Protein AF-A0A1E5L183-F1 (afdb_monomer)

pLDDT: mean 73.95, std 12.61, range [35.94, 89.25]

Mean predicted aligned error: 11.85 Å

InterPro domains:
  IPR021477 Type VII secretion effector, SACOL2603 family [TIGR04197] (4-89)

Radius of gyration: 24.93 Å; Cα contacts (8 Å, |Δi|>4): 59; chains: 1; bounding box: 56×15×76 Å

Sequence (99 aa):
MAKISSNLSIAGSVSSSLSQAASGLSGVQNPSTFAERTNVSGNSSARKSGTDLVNALHKISDSIAKDGNNIHSVAQEFAAIDQKIKNQLDSLSLGGRLR

Structure (mmCIF, N/CA/C/O backbone):
data_AF-A0A1E5L183-F1
#
_entry.id   AF-A0A1E5L183-F1
#
loop_
_atom_site.group_PDB
_atom_site.id
_atom_site.type_symbol
_atom_site.label_atom_id
_atom_site.label_alt_id
_atom_site.label_comp_id
_atom_site.label_asym_id
_atom_site.label_entity_id
_atom_site.label_seq_id
_atom_site.pdbx_PDB_ins_code
_atom_site.Cartn_x
_atom_site.Cartn_y
_atom_site.Cartn_z
_atom_site.occupancy
_atom_site.B_iso_or_equiv
_atom_site.auth_seq_id
_atom_site.auth_comp_id
_atom_site.auth_asym_id
_atom_site.auth_atom_id
_atom_site.pdbx_PDB_model_num
ATOM 1 N N . MET A 1 1 ? 29.057 3.562 -20.081 1.00 35.94 1 MET A N 1
ATOM 2 C CA . MET A 1 1 ? 27.630 3.887 -20.302 1.00 35.94 1 MET A CA 1
ATOM 3 C C . MET A 1 1 ? 26.837 3.355 -19.120 1.00 35.94 1 MET A C 1
ATOM 5 O O . MET A 1 1 ? 27.019 2.194 -18.772 1.00 35.94 1 MET A O 1
ATOM 9 N N . ALA A 1 2 ? 26.051 4.203 -18.452 1.00 41.16 2 ALA A N 1
ATOM 10 C CA . ALA A 1 2 ? 25.257 3.806 -17.293 1.00 41.16 2 ALA A CA 1
ATOM 11 C C . ALA A 1 2 ? 24.118 2.885 -17.752 1.00 41.16 2 ALA A C 1
ATOM 13 O O . ALA A 1 2 ? 23.243 3.300 -18.507 1.00 41.16 2 ALA A O 1
ATOM 14 N N . LYS A 1 3 ? 24.163 1.617 -17.339 1.00 48.12 3 LYS A N 1
ATOM 15 C CA . LYS A 1 3 ? 23.087 0.655 -17.573 1.00 48.12 3 LYS A CA 1
ATOM 16 C C . LYS A 1 3 ? 21.893 1.101 -16.733 1.00 48.12 3 LYS A C 1
ATOM 18 O O . LYS A 1 3 ? 21.963 1.037 -15.507 1.00 48.12 3 LYS A O 1
ATOM 23 N N . ILE A 1 4 ? 20.821 1.563 -17.373 1.00 53.44 4 ILE A N 1
ATOM 24 C CA . ILE A 1 4 ? 19.533 1.771 -16.706 1.00 53.44 4 ILE A CA 1
ATOM 25 C C . ILE A 1 4 ? 19.017 0.376 -16.335 1.00 53.44 4 ILE A C 1
ATOM 27 O O . ILE A 1 4 ? 18.376 -0.311 -17.119 1.00 53.44 4 ILE A O 1
ATOM 31 N N . SER A 1 5 ? 19.392 -0.108 -15.153 1.00 55.50 5 SER A N 1
ATOM 32 C CA . SER A 1 5 ? 19.009 -1.435 -14.678 1.00 55.50 5 SER A CA 1
ATOM 33 C C . SER A 1 5 ? 17.657 -1.351 -13.978 1.00 55.50 5 SER A C 1
ATOM 35 O O . SER A 1 5 ? 17.585 -1.448 -12.754 1.00 55.50 5 SER A O 1
ATOM 37 N N . SER A 1 6 ? 16.581 -1.169 -14.744 1.00 55.09 6 SER A N 1
ATOM 38 C CA . SER A 1 6 ? 15.234 -1.368 -14.207 1.00 55.09 6 SER A CA 1
ATOM 39 C C . SER A 1 6 ? 15.024 -2.858 -13.982 1.00 55.09 6 SER A C 1
ATOM 41 O O . SER A 1 6 ? 14.804 -3.619 -14.925 1.00 55.09 6 SER A O 1
ATOM 43 N N . ASN A 1 7 ? 15.161 -3.315 -12.739 1.00 69.62 7 ASN A N 1
ATOM 44 C CA . ASN A 1 7 ? 14.848 -4.696 -12.406 1.00 69.62 7 ASN A CA 1
ATOM 45 C C . ASN A 1 7 ? 13.335 -4.803 -12.190 1.00 69.62 7 ASN A C 1
ATOM 47 O O . ASN A 1 7 ? 12.852 -4.793 -11.059 1.00 69.62 7 ASN A O 1
ATOM 51 N N . LEU A 1 8 ? 12.600 -4.870 -13.305 1.00 69.19 8 LEU A N 1
ATOM 52 C CA . LEU A 1 8 ? 11.141 -5.016 -13.350 1.00 69.19 8 LEU A CA 1
ATOM 53 C C . LEU A 1 8 ? 10.655 -6.149 -12.430 1.00 69.19 8 LEU A C 1
ATOM 55 O O . LEU A 1 8 ? 9.606 -6.035 -11.805 1.00 69.19 8 LEU A O 1
ATOM 59 N N . SER A 1 9 ? 11.455 -7.210 -12.298 1.00 70.19 9 SER A N 1
ATOM 60 C CA . SER A 1 9 ? 11.171 -8.349 -11.425 1.00 70.19 9 SER A CA 1
ATOM 61 C C . SER A 1 9 ? 11.223 -7.976 -9.936 1.00 70.19 9 SER A C 1
ATOM 63 O O . SER A 1 9 ? 10.329 -8.342 -9.174 1.00 70.19 9 SER A O 1
ATOM 65 N N . ILE A 1 10 ? 12.221 -7.186 -9.515 1.00 77.94 10 ILE A N 1
ATOM 66 C CA . ILE A 1 10 ? 12.304 -6.664 -8.139 1.00 77.94 10 ILE A CA 1
ATOM 67 C C . ILE A 1 10 ? 11.159 -5.683 -7.875 1.00 77.94 10 ILE A C 1
ATOM 69 O O . ILE A 1 10 ? 10.476 -5.813 -6.865 1.00 77.94 10 ILE A O 1
ATOM 73 N N . ALA A 1 11 ? 10.906 -4.741 -8.786 1.00 77.06 11 ALA A N 1
ATOM 74 C CA . ALA A 1 11 ? 9.826 -3.768 -8.623 1.00 77.06 11 ALA A CA 1
ATOM 75 C C . ALA A 1 11 ? 8.438 -4.430 -8.584 1.00 77.06 11 ALA A C 1
ATOM 77 O O . ALA A 1 11 ? 7.611 -4.057 -7.758 1.00 77.06 11 ALA A O 1
ATOM 78 N N . GLY A 1 12 ? 8.206 -5.450 -9.417 1.00 77.50 12 GLY A N 1
ATOM 79 C CA . GLY A 1 12 ? 6.993 -6.267 -9.387 1.00 77.50 12 GLY A CA 1
ATOM 80 C C . GLY A 1 12 ? 6.857 -7.090 -8.104 1.00 77.50 12 GLY A C 1
ATOM 81 O O . GLY A 1 12 ? 5.763 -7.207 -7.558 1.00 77.50 12 GLY A O 1
ATOM 82 N N . SER A 1 13 ? 7.966 -7.613 -7.574 1.00 79.25 13 SER A N 1
ATOM 83 C CA . SER A 1 13 ? 7.963 -8.319 -6.286 1.00 79.25 13 SER A CA 1
ATOM 84 C C . SER A 1 13 ? 7.606 -7.370 -5.137 1.00 79.25 13 SER A C 1
ATOM 86 O O . SER A 1 13 ? 6.743 -7.689 -4.324 1.00 79.25 13 SER A O 1
ATOM 88 N N . VAL A 1 14 ? 8.203 -6.173 -5.109 1.00 81.19 14 VAL A N 1
ATOM 89 C CA . VAL A 1 14 ? 7.915 -5.136 -4.106 1.00 81.19 14 VAL A CA 1
ATOM 90 C C . VAL A 1 14 ? 6.464 -4.662 -4.205 1.00 81.19 14 VAL A C 1
ATOM 92 O O . VAL A 1 14 ? 5.770 -4.635 -3.191 1.00 81.19 14 VAL A O 1
ATOM 95 N N . SER A 1 15 ? 5.964 -4.352 -5.407 1.00 76.75 15 SER A N 1
ATOM 96 C CA . SER A 1 15 ? 4.571 -3.926 -5.591 1.00 76.75 15 SER A CA 1
ATOM 97 C C . SER A 1 15 ? 3.573 -5.013 -5.185 1.00 76.75 15 SER A C 1
ATOM 99 O O . SER A 1 15 ? 2.543 -4.709 -4.580 1.00 76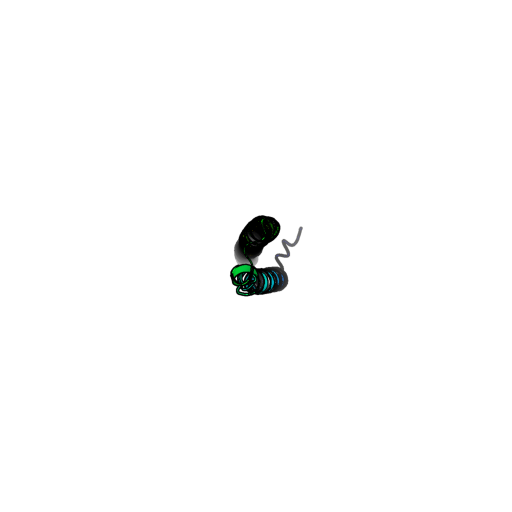.75 15 SER A O 1
ATOM 101 N N . SER A 1 16 ? 3.890 -6.285 -5.450 1.00 79.81 16 SER A N 1
ATOM 102 C CA . SER A 1 16 ? 3.086 -7.428 -5.012 1.00 79.81 16 SER A CA 1
ATOM 103 C C . SER A 1 16 ? 3.066 -7.557 -3.487 1.00 79.81 16 SER A C 1
ATOM 105 O O . SER A 1 16 ? 1.994 -7.719 -2.907 1.00 79.81 16 SER A O 1
ATOM 107 N N . SER A 1 17 ? 4.216 -7.450 -2.814 1.00 84.56 17 SER A N 1
ATOM 108 C CA . SER A 1 17 ? 4.282 -7.482 -1.346 1.00 84.56 17 SER A CA 1
ATOM 109 C C . SER A 1 17 ? 3.510 -6.325 -0.708 1.00 84.56 17 SER A C 1
ATOM 111 O O . SER A 1 17 ? 2.777 -6.536 0.258 1.00 84.56 17 SER A O 1
ATOM 113 N N . LEU A 1 18 ? 3.607 -5.118 -1.275 1.00 84.12 18 LEU A N 1
ATOM 114 C CA . LEU A 1 18 ? 2.831 -3.958 -0.827 1.00 84.12 18 LEU A CA 1
ATOM 115 C C . LEU A 1 18 ? 1.326 -4.179 -1.036 1.00 84.12 18 LEU A C 1
ATOM 117 O O . LEU A 1 18 ? 0.538 -3.927 -0.130 1.00 84.12 18 LEU A O 1
ATOM 121 N N . SER A 1 19 ? 0.921 -4.739 -2.176 1.00 82.44 19 SER A N 1
ATOM 122 C CA . SER A 1 19 ? -0.488 -5.057 -2.455 1.00 82.44 19 SER A CA 1
ATOM 123 C C . SER A 1 19 ? -1.056 -6.105 -1.490 1.00 82.44 19 SER A C 1
ATOM 125 O O . SER A 1 19 ? -2.196 -5.983 -1.038 1.00 82.44 19 SER A O 1
ATOM 127 N N . GLN A 1 20 ? -0.261 -7.117 -1.128 1.00 86.75 20 GLN A N 1
ATOM 128 C CA . GLN A 1 20 ? -0.637 -8.116 -0.122 1.00 86.75 20 GLN A CA 1
ATOM 129 C C . GLN A 1 20 ? -0.791 -7.485 1.268 1.00 86.75 20 GLN A C 1
ATOM 131 O O . GLN A 1 20 ? -1.776 -7.755 1.957 1.00 86.75 20 GLN A O 1
ATOM 136 N N . ALA A 1 21 ? 0.136 -6.606 1.661 1.00 82.69 21 ALA A N 1
ATOM 137 C CA . ALA A 1 21 ? 0.066 -5.884 2.930 1.00 82.69 21 ALA A CA 1
ATOM 138 C C . ALA A 1 21 ? -1.158 -4.954 2.998 1.00 82.69 21 ALA A C 1
ATOM 140 O O . ALA A 1 21 ? -1.881 -4.969 3.994 1.00 82.69 21 ALA A O 1
ATOM 141 N N . ALA A 1 22 ? -1.435 -4.204 1.927 1.00 82.00 22 ALA A N 1
ATOM 142 C CA . ALA A 1 22 ? -2.637 -3.381 1.805 1.00 82.00 22 ALA A CA 1
ATOM 143 C C . ALA A 1 22 ? -3.909 -4.235 1.929 1.00 82.00 22 ALA A C 1
ATOM 145 O O . ALA A 1 22 ? -4.779 -3.945 2.744 1.00 82.00 22 ALA A O 1
ATOM 146 N N . SER A 1 23 ? -3.977 -5.362 1.216 1.00 81.44 23 SER A N 1
ATOM 147 C CA . SER A 1 23 ? -5.122 -6.281 1.288 1.00 81.44 23 SER A CA 1
ATOM 148 C C . SER A 1 23 ? -5.368 -6.782 2.717 1.00 81.44 23 SER A C 1
ATOM 150 O O . SER A 1 23 ? -6.498 -6.725 3.201 1.00 81.44 23 SER A O 1
ATOM 152 N N . GLY A 1 24 ? -4.313 -7.186 3.433 1.00 82.56 24 GLY A N 1
ATOM 153 C CA . GLY A 1 24 ? -4.417 -7.608 4.834 1.00 82.56 24 GLY A CA 1
ATOM 154 C C . GLY A 1 24 ? -4.914 -6.497 5.765 1.00 82.56 24 GLY A C 1
ATOM 155 O O . GLY A 1 24 ? -5.721 -6.750 6.656 1.00 82.56 24 GLY A O 1
ATOM 156 N N . LEU A 1 25 ? -4.480 -5.259 5.527 1.00 80.25 25 LEU A N 1
ATOM 157 C CA . LEU A 1 25 ? -4.851 -4.103 6.339 1.00 80.25 25 LEU A CA 1
ATOM 158 C C . LEU A 1 25 ? -6.279 -3.609 6.047 1.00 80.25 25 LEU A C 1
ATOM 160 O O . LEU A 1 25 ? -7.006 -3.240 6.967 1.00 80.25 25 LEU A O 1
ATOM 164 N N . SER A 1 26 ? -6.710 -3.666 4.784 1.00 76.50 26 SER A N 1
ATOM 165 C CA . SER A 1 26 ? -8.085 -3.358 4.363 1.00 76.50 26 SER A CA 1
ATOM 166 C C . SER A 1 26 ? -9.113 -4.342 4.933 1.00 76.50 26 SER A C 1
ATOM 168 O O . SER A 1 26 ? -10.247 -3.962 5.224 1.00 76.50 26 SER A O 1
ATOM 170 N N . GLY A 1 27 ? -8.698 -5.594 5.157 1.00 78.38 27 GLY A N 1
ATOM 171 C CA . GLY A 1 27 ? -9.529 -6.645 5.739 1.00 78.38 27 GLY A CA 1
ATOM 172 C C . GLY A 1 27 ? -9.763 -6.511 7.245 1.00 78.38 27 GLY A C 1
ATOM 173 O O . GLY A 1 27 ? -10.572 -7.262 7.792 1.00 78.38 27 GLY A O 1
ATOM 174 N N . VAL A 1 28 ? -9.095 -5.573 7.929 1.00 78.38 28 VAL A N 1
ATOM 175 C CA . VAL A 1 28 ? -9.343 -5.313 9.351 1.00 78.38 28 VAL A CA 1
ATOM 176 C C . VAL A 1 28 ? -10.743 -4.727 9.510 1.00 78.38 28 VAL A C 1
ATOM 178 O O . VAL A 1 28 ? -11.027 -3.600 9.105 1.00 78.38 28 VAL A O 1
ATOM 181 N N . GLN A 1 29 ? -11.631 -5.516 10.107 1.00 69.19 29 GLN A N 1
ATOM 182 C CA . GLN A 1 29 ? -12.987 -5.094 10.422 1.00 69.19 29 GLN A CA 1
ATOM 183 C C . GLN A 1 29 ? -13.039 -4.413 11.786 1.00 69.19 29 GLN A C 1
ATOM 185 O O . GLN A 1 29 ? -12.247 -4.696 12.687 1.00 69.19 29 GLN A O 1
ATOM 190 N N . ASN A 1 30 ? -14.020 -3.525 11.939 1.00 65.44 30 ASN A N 1
ATOM 191 C CA . ASN A 1 30 ? -14.308 -2.879 13.210 1.00 65.44 30 ASN A CA 1
ATOM 192 C C . ASN A 1 30 ? -14.577 -3.957 14.273 1.00 65.44 30 ASN A C 1
ATOM 194 O O . ASN A 1 30 ? -15.392 -4.849 14.006 1.00 65.44 30 ASN A O 1
ATOM 198 N N . PRO A 1 31 ? -13.935 -3.904 15.457 1.00 64.31 31 PRO A N 1
ATOM 199 C CA . PRO A 1 31 ? -14.251 -4.816 16.545 1.00 64.31 31 PRO A CA 1
ATOM 200 C C . PRO A 1 31 ? -15.720 -4.608 16.920 1.00 64.31 31 PRO A C 1
ATOM 202 O O . PRO A 1 31 ? -16.096 -3.631 17.567 1.00 64.31 31 PRO A O 1
ATOM 205 N N . SER A 1 32 ? -16.576 -5.502 16.438 1.00 60.81 32 SER A N 1
ATOM 206 C CA . SER A 1 32 ? -18.017 -5.433 16.624 1.00 60.81 32 SER A CA 1
ATOM 207 C C . SER A 1 32 ? -18.447 -6.427 17.697 1.00 60.81 32 SER A C 1
ATOM 209 O O . SER A 1 32 ? -17.861 -7.496 17.841 1.00 60.81 32 SER A O 1
ATOM 211 N N . THR A 1 33 ? -19.495 -6.038 18.431 1.00 53.22 33 THR A N 1
ATOM 212 C CA . THR A 1 33 ? -20.338 -6.794 19.386 1.00 53.22 33 THR A CA 1
ATOM 213 C C . THR A 1 33 ? -20.100 -6.661 20.895 1.00 53.22 33 THR A C 1
ATOM 215 O O . THR A 1 33 ? -21.083 -6.7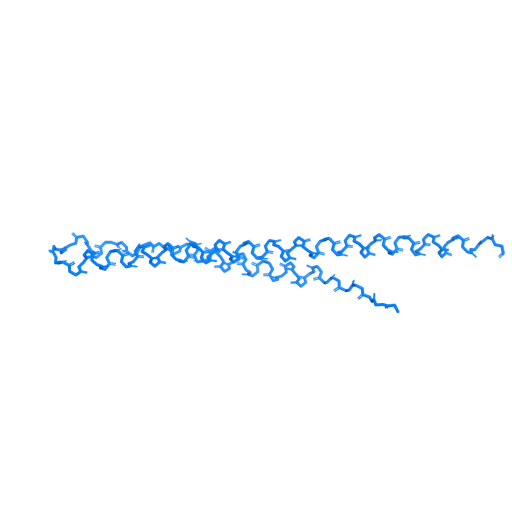33 21.632 1.00 53.22 33 THR A O 1
ATOM 218 N N . PHE A 1 34 ? -18.903 -6.358 21.418 1.00 51.75 34 PHE A N 1
ATOM 219 C CA . PHE A 1 34 ? -18.785 -6.160 22.883 1.00 51.75 34 PHE A CA 1
ATOM 220 C C . PHE A 1 34 ? -19.403 -4.837 23.363 1.00 51.75 34 PHE A C 1
ATOM 222 O O . PHE A 1 34 ? -19.950 -4.753 24.462 1.00 51.75 34 PHE A O 1
ATOM 229 N N . ALA A 1 35 ? -19.389 -3.823 22.496 1.00 51.81 35 ALA A N 1
ATOM 230 C C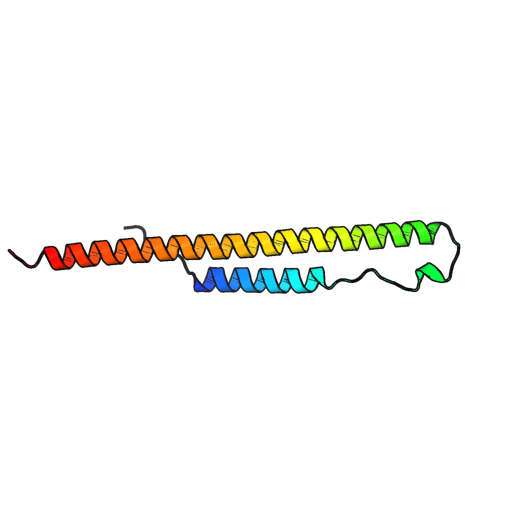A . ALA A 1 35 ? -19.857 -2.479 22.800 1.00 51.81 35 ALA A CA 1
ATOM 231 C C . ALA A 1 35 ? -21.379 -2.273 22.678 1.00 51.81 35 ALA A C 1
ATOM 233 O O . ALA A 1 35 ? -21.865 -1.160 22.854 1.00 51.81 35 ALA A O 1
ATOM 234 N N . GLU A 1 36 ? -22.159 -3.305 22.373 1.00 53.41 36 GLU A N 1
ATOM 235 C CA . GLU A 1 36 ? -23.626 -3.188 22.307 1.00 53.41 36 GLU A CA 1
ATOM 236 C C . GLU A 1 36 ? -24.307 -3.657 23.594 1.00 53.41 36 GLU A C 1
ATOM 238 O O . GLU A 1 36 ? -25.495 -3.424 23.792 1.00 53.41 36 GLU A O 1
ATOM 243 N N . ARG A 1 37 ? -23.548 -4.283 24.500 1.00 55.97 37 ARG A N 1
ATOM 244 C CA . ARG A 1 37 ? -24.078 -4.917 25.713 1.00 55.97 37 ARG A CA 1
ATOM 245 C C . ARG A 1 37 ? -24.069 -4.023 26.954 1.00 55.97 37 ARG A C 1
ATOM 247 O O . ARG A 1 37 ? -24.598 -4.430 27.983 1.00 55.97 37 ARG A O 1
ATOM 254 N N . THR A 1 38 ? -23.477 -2.829 26.890 1.00 57.75 38 THR A N 1
ATOM 255 C CA . THR A 1 38 ? -23.311 -1.950 28.058 1.00 57.75 38 THR A CA 1
ATOM 256 C C . THR A 1 38 ? -23.528 -0.473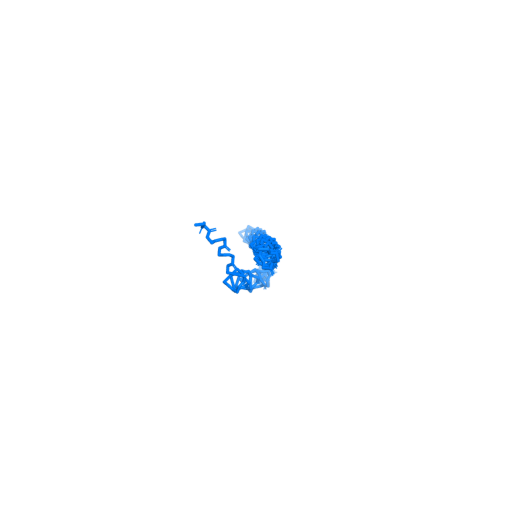 27.710 1.00 57.75 38 THR A C 1
ATOM 258 O O . THR A 1 38 ? -22.960 0.053 26.756 1.00 57.75 38 THR A O 1
ATOM 261 N N . ASN A 1 39 ? -24.339 0.231 28.508 1.00 63.12 39 ASN A N 1
ATOM 262 C CA . ASN A 1 39 ? -24.669 1.655 28.322 1.00 63.12 39 ASN A CA 1
ATOM 263 C C . ASN A 1 39 ? -23.709 2.597 29.086 1.00 63.12 39 ASN A C 1
ATOM 265 O O . ASN A 1 39 ? -24.101 3.656 29.569 1.00 63.12 39 ASN A O 1
ATOM 269 N N . VAL A 1 40 ? -22.453 2.180 29.278 1.00 67.56 40 VAL A N 1
ATOM 270 C CA . VAL A 1 40 ? -21.455 2.962 30.028 1.00 67.56 40 VAL A CA 1
ATOM 271 C C . VAL A 1 40 ? -20.790 3.951 29.071 1.00 67.56 40 VAL A C 1
ATOM 273 O O . VAL A 1 40 ? -20.384 3.560 27.980 1.00 67.56 40 VAL A O 1
ATOM 276 N N . SER A 1 41 ? -20.639 5.221 29.458 1.00 67.69 41 SER A N 1
ATOM 277 C CA . SER A 1 41 ? -20.126 6.290 28.576 1.00 67.69 41 SER A CA 1
ATOM 278 C C . SER A 1 41 ? -18.782 5.965 27.903 1.00 67.69 41 SER A C 1
ATOM 280 O O . SER A 1 41 ? -18.592 6.281 26.728 1.00 67.69 41 SER A O 1
ATOM 282 N N . GLY A 1 42 ? -17.881 5.259 28.599 1.00 69.00 42 GLY A N 1
ATOM 283 C CA . GLY A 1 42 ? -16.588 4.816 28.056 1.00 69.00 42 GLY A CA 1
ATOM 284 C C . GLY A 1 42 ? -16.700 3.894 26.836 1.00 69.00 42 GLY A C 1
ATOM 285 O O . GLY A 1 42 ? -15.788 3.828 26.016 1.00 69.00 42 GLY A O 1
ATOM 286 N N . ASN A 1 43 ? -17.844 3.240 26.661 1.00 75.06 43 ASN A N 1
ATOM 287 C CA . ASN A 1 43 ? -18.111 2.342 25.553 1.00 75.06 43 ASN 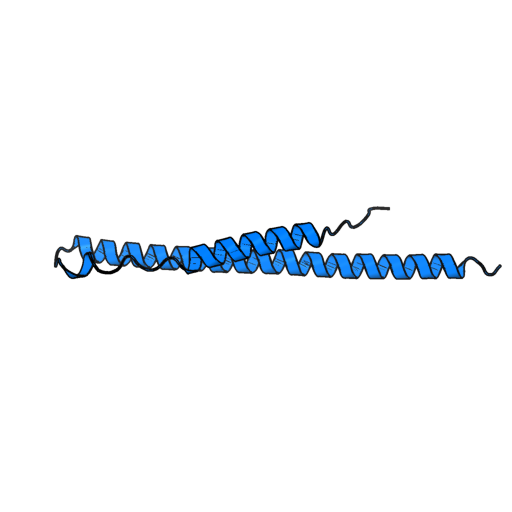A CA 1
ATOM 288 C C . ASN A 1 43 ? -18.354 3.098 24.230 1.00 75.06 43 ASN A C 1
ATOM 290 O O . ASN A 1 43 ? -17.910 2.665 23.169 1.00 75.06 43 ASN A O 1
ATOM 294 N N . SER A 1 44 ? -18.977 4.281 24.292 1.00 75.12 44 SER A N 1
ATOM 295 C CA . SER A 1 44 ? -19.105 5.178 23.132 1.00 75.12 44 SER A CA 1
ATOM 296 C C . SER A 1 44 ? -17.730 5.666 22.656 1.00 75.12 44 SER A C 1
ATOM 298 O O . SER A 1 44 ? -17.418 5.599 21.465 1.00 75.12 44 SER A O 1
ATOM 300 N N . SER A 1 45 ? -16.856 6.049 23.595 1.00 79.00 45 SER A N 1
ATOM 301 C CA . SER A 1 45 ? -15.469 6.432 23.299 1.00 79.00 45 SER A CA 1
ATOM 302 C C . SER A 1 45 ? -14.665 5.280 22.693 1.00 79.00 45 SER A C 1
ATOM 304 O O . SER A 1 45 ? -13.932 5.491 21.728 1.00 79.00 45 SER A O 1
ATOM 306 N N . ALA A 1 46 ? -14.840 4.054 23.198 1.00 76.56 46 ALA A N 1
ATOM 307 C CA . ALA A 1 46 ? -14.207 2.862 22.638 1.00 76.56 46 ALA A CA 1
ATOM 308 C C . ALA A 1 46 ? -14.695 2.557 21.207 1.00 76.56 46 ALA A C 1
ATOM 310 O O . ALA A 1 46 ? -13.873 2.286 20.334 1.00 76.56 46 ALA A O 1
ATOM 311 N N . ARG A 1 47 ? -16.003 2.681 20.922 1.00 76.44 47 ARG A N 1
ATOM 312 C CA . ARG A 1 47 ? -16.558 2.537 19.555 1.00 76.44 47 ARG A CA 1
ATOM 313 C C . ARG A 1 47 ? -15.983 3.569 18.598 1.00 76.44 47 ARG A C 1
ATOM 315 O O . ARG A 1 47 ? -15.600 3.226 17.478 1.00 76.44 47 ARG A O 1
ATOM 322 N N . LYS A 1 48 ? -15.931 4.827 19.038 1.00 81.88 48 LYS A N 1
ATOM 323 C CA . LYS A 1 48 ? -15.358 5.909 18.243 1.00 81.88 48 LYS A CA 1
ATOM 324 C C . LYS A 1 48 ? -13.882 5.646 17.959 1.00 81.88 48 LYS A C 1
ATOM 326 O O . LYS A 1 48 ? -13.489 5.683 16.802 1.00 81.88 48 LYS A O 1
ATOM 331 N N . SER A 1 49 ? -13.101 5.291 18.978 1.00 82.69 49 SER A N 1
ATOM 332 C CA . SER A 1 49 ? -11.681 4.973 18.817 1.00 82.69 49 SER A CA 1
ATOM 333 C C . SER A 1 49 ? -11.442 3.769 17.899 1.00 82.69 49 SER A C 1
ATOM 335 O O . SER A 1 49 ? -10.560 3.842 17.050 1.00 82.69 49 SER A O 1
ATOM 337 N N . GLY A 1 50 ? -12.240 2.701 18.005 1.00 81.00 50 GLY A N 1
ATOM 338 C CA . GLY A 1 50 ? -12.154 1.545 17.104 1.00 81.00 50 GLY A CA 1
ATOM 339 C C . GLY A 1 50 ? -12.466 1.911 15.652 1.00 81.00 50 GLY A C 1
ATOM 340 O O . GLY A 1 50 ? -11.720 1.550 14.747 1.00 81.00 50 GLY A O 1
ATOM 341 N N . THR A 1 51 ? -13.505 2.721 15.442 1.00 83.06 51 THR A N 1
ATOM 342 C CA . THR A 1 51 ? -13.871 3.213 14.106 1.00 83.06 51 THR A CA 1
ATOM 343 C C . THR A 1 51 ? -12.793 4.129 13.529 1.00 83.06 51 THR A C 1
ATOM 345 O O . THR A 1 51 ? -12.420 3.989 12.367 1.00 83.06 51 THR A O 1
ATOM 348 N N . ASP A 1 52 ? -12.254 5.042 14.341 1.00 85.06 52 ASP A N 1
ATOM 349 C CA . ASP A 1 52 ? -11.168 5.939 13.942 1.00 85.06 52 ASP A CA 1
ATOM 350 C C . ASP A 1 52 ? -9.897 5.138 13.589 1.00 85.06 52 ASP A C 1
ATOM 352 O O . ASP A 1 52 ? -9.230 5.453 12.602 1.00 85.06 52 ASP A O 1
ATOM 356 N N . LEU A 1 53 ? -9.606 4.061 14.330 1.00 83.88 53 LEU A N 1
ATOM 357 C CA . LEU A 1 53 ? -8.509 3.138 14.040 1.00 83.88 53 LEU A CA 1
ATOM 358 C C . LEU A 1 53 ? -8.713 2.411 12.706 1.00 83.88 53 LEU A C 1
ATOM 360 O O . LEU A 1 53 ? -7.813 2.439 11.873 1.00 83.88 53 LEU A O 1
ATOM 364 N N . VAL A 1 54 ? -9.876 1.798 12.468 1.00 84.44 54 VAL A N 1
ATOM 365 C CA . VAL A 1 54 ? -10.164 1.116 11.190 1.00 84.44 54 VAL A CA 1
ATOM 366 C C . VAL A 1 54 ? -10.042 2.078 10.016 1.00 84.44 54 VAL A C 1
ATOM 368 O O . VAL A 1 54 ? -9.376 1.768 9.031 1.00 84.44 54 VAL A O 1
ATOM 371 N N . ASN A 1 55 ? -10.592 3.284 10.149 1.00 86.19 55 ASN A N 1
ATOM 372 C CA . ASN A 1 55 ? -10.471 4.315 9.123 1.00 86.19 55 ASN A CA 1
ATOM 373 C C . ASN A 1 55 ? -9.006 4.697 8.856 1.00 86.19 55 ASN A C 1
ATOM 375 O O . ASN A 1 55 ? -8.627 4.938 7.710 1.00 86.19 55 ASN A O 1
ATOM 379 N N . ALA A 1 56 ? -8.168 4.768 9.895 1.00 87.00 56 ALA A N 1
ATOM 380 C CA . ALA A 1 56 ? -6.739 5.018 9.733 1.00 87.00 56 ALA A CA 1
ATOM 381 C C . ALA A 1 56 ? -6.034 3.852 9.022 1.00 87.00 56 ALA A C 1
ATOM 383 O O . ALA A 1 56 ? -5.234 4.087 8.118 1.00 87.00 56 ALA A O 1
ATOM 384 N N . LEU A 1 57 ? -6.366 2.607 9.372 1.00 85.44 57 LEU A N 1
ATOM 385 C CA . LEU A 1 57 ? -5.819 1.408 8.734 1.00 85.44 57 LEU A CA 1
ATOM 386 C C . LEU A 1 57 ? -6.206 1.330 7.250 1.00 85.44 57 LEU A C 1
ATOM 388 O O . LEU A 1 57 ? -5.353 1.040 6.414 1.00 85.44 57 LEU A O 1
ATOM 392 N N . HIS A 1 58 ? -7.441 1.687 6.894 1.00 86.62 58 HIS A N 1
ATOM 393 C CA . HIS A 1 58 ? -7.877 1.792 5.496 1.00 86.62 58 HIS A CA 1
ATOM 394 C C . HIS A 1 58 ? -7.099 2.863 4.725 1.00 86.62 58 HIS A C 1
ATOM 396 O O . HIS A 1 58 ? -6.582 2.585 3.649 1.00 86.62 58 HIS A O 1
ATOM 402 N N . LYS A 1 59 ? -6.890 4.050 5.305 1.00 89.25 59 LYS A N 1
ATOM 403 C CA . LYS A 1 59 ? -6.073 5.103 4.668 1.00 89.25 59 LYS A CA 1
ATOM 404 C C . LYS A 1 59 ? -4.616 4.686 4.447 1.00 89.25 59 LYS A C 1
ATOM 406 O O . LYS A 1 59 ? -4.011 5.054 3.437 1.00 89.25 59 LYS A O 1
ATOM 411 N N . ILE A 1 60 ? -4.041 3.943 5.394 1.00 88.06 60 ILE A N 1
ATOM 412 C CA . ILE A 1 60 ? -2.689 3.388 5.262 1.00 88.06 60 ILE A CA 1
ATOM 413 C C . ILE A 1 60 ? -2.670 2.345 4.142 1.00 88.06 60 ILE A C 1
ATOM 415 O O . ILE A 1 60 ? -1.785 2.393 3.292 1.00 88.06 60 ILE A O 1
ATOM 419 N N . SER A 1 61 ? -3.668 1.457 4.097 1.00 86.50 61 SER A N 1
ATOM 420 C CA . SER A 1 61 ? -3.830 0.465 3.031 1.00 86.50 61 SER A CA 1
ATOM 421 C C . SER A 1 61 ? -3.865 1.124 1.651 1.00 86.50 61 SER A C 1
ATOM 423 O O . SER A 1 61 ? -3.107 0.734 0.765 1.00 86.50 61 SER A O 1
ATOM 425 N N . ASP A 1 62 ? -4.678 2.167 1.485 1.00 86.75 62 ASP A N 1
ATOM 426 C CA . ASP A 1 62 ? -4.795 2.898 0.221 1.00 86.75 62 ASP A CA 1
ATOM 427 C C . ASP A 1 62 ? -3.469 3.553 -0.188 1.00 86.75 62 ASP A C 1
ATOM 429 O O . ASP A 1 62 ? -3.078 3.506 -1.356 1.00 86.75 62 ASP A O 1
ATOM 433 N N . SER A 1 63 ? -2.740 4.130 0.774 1.00 88.56 63 SER A N 1
ATOM 434 C CA . SER A 1 63 ? -1.414 4.710 0.522 1.00 88.56 63 SER A CA 1
ATOM 435 C C . SER A 1 63 ? -0.396 3.654 0.090 1.00 88.56 63 SER A C 1
ATOM 437 O O . SER A 1 63 ? 0.341 3.883 -0.867 1.00 88.56 63 SER A O 1
ATOM 439 N N . ILE A 1 64 ? -0.383 2.490 0.744 1.00 84.94 64 ILE A N 1
ATOM 440 C CA . ILE A 1 64 ? 0.505 1.371 0.402 1.00 84.94 64 ILE A CA 1
ATOM 441 C C . ILE A 1 64 ? 0.185 0.837 -1.000 1.00 84.94 64 ILE A C 1
ATOM 443 O O . ILE A 1 64 ? 1.096 0.625 -1.801 1.00 84.94 64 ILE A O 1
ATOM 447 N N . ALA A 1 65 ? -1.097 0.653 -1.326 1.00 84.25 65 ALA A N 1
ATOM 448 C CA . ALA A 1 65 ? -1.522 0.197 -2.647 1.00 84.25 65 ALA A CA 1
ATOM 449 C C . ALA A 1 65 ? -1.132 1.200 -3.745 1.00 84.25 65 ALA A C 1
ATOM 451 O O . ALA A 1 65 ? -0.623 0.815 -4.800 1.00 84.25 65 ALA A O 1
ATOM 452 N N . LYS A 1 66 ? -1.315 2.500 -3.484 1.00 87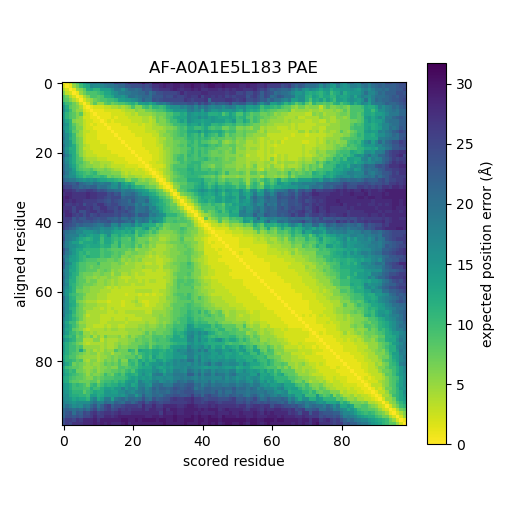.75 66 LYS A N 1
ATOM 453 C CA . LYS A 1 66 ? -0.906 3.570 -4.400 1.00 87.75 66 LYS A CA 1
ATOM 454 C C . LYS A 1 66 ? 0.602 3.565 -4.644 1.00 87.75 66 LYS A C 1
ATOM 456 O O . LYS A 1 66 ? 1.025 3.685 -5.792 1.00 87.75 66 LYS A O 1
ATOM 461 N N . ASP A 1 67 ? 1.402 3.411 -3.595 1.00 85.06 67 ASP A N 1
ATOM 462 C CA . ASP A 1 67 ? 2.860 3.382 -3.718 1.00 85.06 67 ASP A CA 1
ATOM 463 C C . ASP A 1 67 ? 3.342 2.143 -4.487 1.00 85.06 67 ASP A C 1
ATOM 465 O O . ASP A 1 67 ? 4.134 2.257 -5.423 1.00 85.06 67 ASP A O 1
ATOM 469 N N . GLY A 1 68 ? 2.764 0.971 -4.200 1.00 84.25 68 GLY A N 1
ATOM 470 C CA . GLY A 1 68 ? 3.019 -0.253 -4.964 1.00 84.25 68 GLY A CA 1
ATOM 471 C C . GLY A 1 68 ? 2.722 -0.094 -6.460 1.00 84.25 68 GLY A C 1
ATOM 472 O O . GLY A 1 68 ? 3.542 -0.483 -7.295 1.00 84.25 68 GLY A O 1
ATOM 473 N N . ASN A 1 69 ? 1.597 0.535 -6.811 1.00 84.19 69 ASN A N 1
ATOM 474 C CA . ASN A 1 69 ? 1.241 0.820 -8.204 1.00 84.19 69 ASN A CA 1
ATOM 475 C C . ASN A 1 69 ? 2.225 1.790 -8.875 1.00 84.19 69 ASN A C 1
ATOM 477 O O . ASN A 1 69 ? 2.625 1.561 -10.016 1.00 84.19 69 ASN A O 1
ATOM 481 N N . ASN A 1 70 ? 2.661 2.838 -8.171 1.00 86.44 70 ASN A N 1
ATOM 482 C CA . ASN A 1 70 ? 3.648 3.786 -8.691 1.00 86.44 70 ASN A CA 1
ATOM 483 C C . ASN A 1 70 ? 5.003 3.110 -8.950 1.00 86.44 70 ASN A C 1
ATOM 485 O O . ASN A 1 70 ? 5.584 3.299 -10.018 1.00 86.44 70 ASN A O 1
ATOM 489 N N . ILE A 1 71 ? 5.484 2.286 -8.010 1.00 82.12 71 ILE A N 1
ATOM 490 C CA . ILE A 1 71 ? 6.728 1.512 -8.154 1.00 82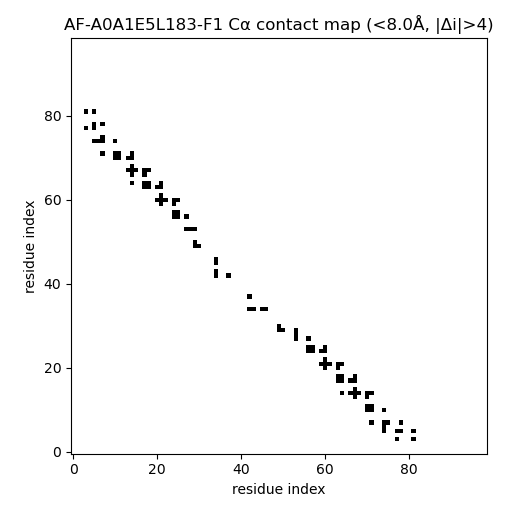.12 71 ILE A CA 1
ATOM 491 C C . ILE A 1 71 ? 6.651 0.602 -9.384 1.00 82.12 71 ILE A C 1
ATOM 493 O O . ILE A 1 71 ? 7.596 0.538 -10.174 1.00 82.12 71 ILE A O 1
ATOM 497 N N . HIS A 1 72 ? 5.516 -0.075 -9.572 1.00 81.62 72 HIS A N 1
ATOM 498 C CA . HIS A 1 72 ? 5.296 -0.929 -10.732 1.00 81.62 72 HIS A CA 1
ATOM 499 C C . HIS A 1 72 ? 5.306 -0.132 -12.046 1.00 81.62 72 HIS A C 1
ATOM 501 O O . HIS A 1 72 ? 5.997 -0.520 -12.989 1.00 81.62 72 HIS A O 1
ATOM 507 N N . SER A 1 73 ? 4.594 0.999 -12.094 1.00 84.19 73 SER A N 1
ATOM 508 C CA . SER A 1 73 ? 4.502 1.867 -13.277 1.00 84.19 73 SER A CA 1
ATOM 509 C C . SER A 1 73 ? 5.866 2.414 -13.692 1.00 84.19 73 SER A C 1
ATOM 511 O O . SER A 1 73 ? 6.276 2.270 -14.842 1.00 84.19 73 SER A O 1
ATOM 513 N N . VAL A 1 74 ? 6.619 2.976 -12.743 1.00 82.81 74 VAL A N 1
ATOM 514 C CA . VAL A 1 74 ? 7.958 3.522 -13.003 1.00 82.81 74 VAL A CA 1
ATOM 515 C C . VAL A 1 74 ? 8.888 2.431 -13.537 1.00 82.81 74 VAL A C 1
ATOM 517 O O . VAL A 1 74 ? 9.625 2.649 -14.499 1.00 82.81 74 VAL A O 1
ATOM 520 N N . ALA A 1 75 ? 8.831 1.224 -12.971 1.00 79.31 75 ALA A N 1
ATOM 521 C CA . ALA A 1 75 ? 9.657 0.122 -13.443 1.00 79.31 75 ALA A CA 1
ATOM 522 C C . ALA A 1 75 ? 9.329 -0.297 -14.887 1.00 79.31 75 ALA A C 1
ATOM 524 O O . ALA A 1 75 ? 10.259 -0.591 -15.647 1.00 79.31 75 ALA A O 1
ATOM 525 N N . GLN A 1 76 ? 8.045 -0.287 -15.270 1.00 80.31 76 GLN A N 1
ATOM 526 C CA . GLN A 1 76 ? 7.605 -0.533 -16.648 1.00 80.31 76 GLN A CA 1
ATOM 527 C C . GLN A 1 76 ? 8.113 0.548 -17.609 1.00 80.31 76 GLN A C 1
ATOM 529 O O . GLN A 1 76 ? 8.660 0.216 -18.661 1.00 80.31 76 GLN A O 1
ATOM 534 N N . GLU A 1 77 ? 7.995 1.825 -17.240 1.00 82.81 77 GLU A N 1
ATOM 535 C CA . GLU A 1 77 ? 8.482 2.943 -18.056 1.00 82.81 77 GLU A CA 1
ATOM 536 C C . GLU A 1 77 ? 9.989 2.843 -18.307 1.00 82.81 77 GLU A C 1
ATOM 538 O O . GLU A 1 77 ? 10.445 2.931 -19.450 1.00 82.81 77 GLU A O 1
ATOM 543 N N . PHE A 1 78 ? 10.774 2.571 -17.262 1.00 79.56 78 PHE A N 1
ATOM 544 C CA . PHE A 1 78 ? 12.213 2.385 -17.421 1.00 79.56 78 PHE A CA 1
ATOM 545 C C . PHE A 1 78 ? 12.561 1.157 -18.276 1.00 79.56 78 PHE A C 1
ATOM 547 O O . PHE A 1 78 ? 13.518 1.215 -19.048 1.00 79.56 78 PHE A O 1
ATOM 554 N N . ALA A 1 79 ? 11.804 0.058 -18.177 1.00 78.19 79 ALA A N 1
ATOM 555 C CA . ALA A 1 79 ? 12.018 -1.122 -19.018 1.00 78.19 79 ALA A CA 1
ATOM 556 C C . ALA A 1 79 ? 11.735 -0.826 -20.503 1.00 78.19 79 ALA A C 1
ATOM 558 O O . ALA A 1 79 ? 12.508 -1.232 -21.372 1.00 78.19 79 ALA A O 1
ATOM 559 N N . ALA A 1 80 ? 10.677 -0.064 -20.795 1.00 80.25 80 ALA A N 1
ATOM 560 C CA . ALA A 1 80 ? 10.353 0.369 -22.152 1.00 80.25 80 ALA A CA 1
ATOM 561 C C . ALA A 1 80 ? 11.445 1.282 -22.741 1.00 80.25 80 ALA A C 1
ATOM 563 O O . ALA A 1 80 ? 11.820 1.136 -23.908 1.00 80.25 80 ALA A O 1
ATOM 564 N N . ILE A 1 81 ? 11.99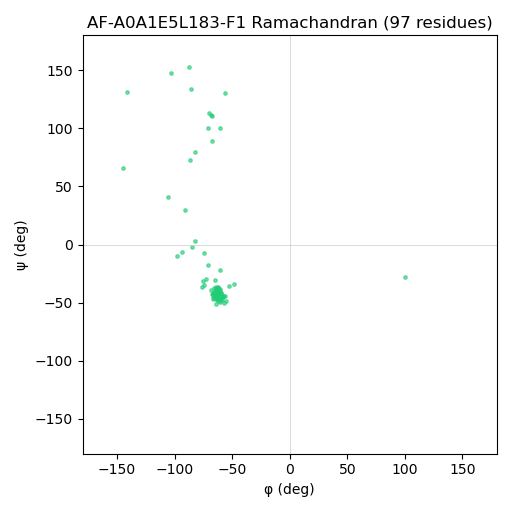7 2.193 -21.932 1.00 79.81 81 ILE A N 1
ATOM 565 C CA . ILE A 1 81 ? 13.116 3.055 -22.335 1.00 79.81 81 ILE A CA 1
ATOM 566 C C . ILE A 1 81 ? 14.378 2.222 -22.605 1.00 79.81 81 ILE A C 1
ATOM 568 O O . ILE A 1 81 ? 15.005 2.411 -23.648 1.00 79.81 81 ILE A O 1
ATOM 572 N N . ASP A 1 82 ? 14.729 1.276 -21.727 1.00 77.81 82 ASP A N 1
ATOM 573 C CA . ASP A 1 82 ? 15.897 0.398 -21.914 1.00 77.81 82 ASP A CA 1
ATOM 574 C C . ASP A 1 82 ? 15.781 -0.430 -23.205 1.00 77.81 82 ASP A C 1
ATOM 576 O O . ASP A 1 82 ? 16.736 -0.525 -23.979 1.00 77.81 82 ASP A O 1
ATOM 580 N N . GLN A 1 83 ? 14.590 -0.958 -23.506 1.00 80.62 83 GLN A N 1
ATOM 581 C CA . GLN A 1 83 ? 14.335 -1.686 -24.750 1.00 80.62 83 GLN A CA 1
ATOM 582 C C . GLN A 1 83 ? 14.444 -0.782 -25.985 1.00 80.62 83 GLN A C 1
ATOM 584 O O . GLN A 1 83 ? 15.035 -1.177 -26.991 1.00 80.62 83 GLN A O 1
ATOM 589 N N . LYS A 1 84 ? 13.923 0.448 -25.918 1.00 80.88 84 LYS A N 1
ATOM 590 C CA . LYS A 1 84 ? 14.042 1.418 -27.014 1.00 80.88 84 LYS A CA 1
ATOM 591 C C . LYS A 1 84 ? 15.504 1.777 -27.292 1.00 80.88 84 LYS A C 1
ATOM 593 O O . LYS A 1 84 ? 15.900 1.809 -28.455 1.00 80.88 84 LYS A O 1
ATOM 598 N N . ILE A 1 85 ? 16.303 1.994 -26.244 1.00 78.19 85 ILE A N 1
ATOM 599 C CA . ILE A 1 85 ? 17.740 2.279 -26.362 1.00 78.19 85 ILE A CA 1
ATOM 600 C C . ILE A 1 85 ? 18.481 1.080 -26.964 1.00 78.19 85 ILE A C 1
ATOM 602 O O . ILE A 1 85 ? 19.270 1.268 -27.887 1.00 78.19 85 ILE A O 1
ATOM 606 N N . LYS A 1 86 ? 18.205 -0.148 -26.500 1.00 78.19 86 LYS A N 1
ATOM 607 C CA . LYS A 1 86 ? 18.784 -1.375 -27.075 1.00 78.19 86 LYS A CA 1
ATOM 608 C C . LYS A 1 86 ? 18.477 -1.511 -28.563 1.00 78.19 86 LYS A C 1
ATOM 610 O O . LYS A 1 86 ? 19.402 -1.646 -29.353 1.00 78.19 86 LYS A O 1
ATOM 615 N N . ASN A 1 87 ? 17.212 -1.371 -28.955 1.00 79.06 87 ASN A N 1
ATOM 616 C CA . ASN A 1 87 ? 16.804 -1.468 -30.358 1.00 79.06 87 ASN A CA 1
ATOM 617 C C . ASN A 1 87 ? 17.488 -0.403 -31.233 1.00 79.06 87 ASN A C 1
ATOM 619 O O . ASN A 1 87 ? 17.904 -0.690 -32.355 1.00 79.06 87 ASN A O 1
ATOM 623 N N . GLN A 1 88 ? 17.623 0.828 -30.727 1.00 77.44 88 GLN A N 1
ATOM 624 C CA . GLN A 1 88 ? 18.342 1.891 -31.432 1.00 77.44 88 GLN A CA 1
ATOM 625 C C . GLN A 1 88 ? 19.835 1.573 -31.571 1.00 77.44 88 GLN A C 1
ATOM 627 O O . GLN A 1 88 ? 20.393 1.744 -32.655 1.00 77.44 88 GLN A O 1
ATOM 632 N N . LEU A 1 89 ? 20.474 1.072 -30.514 1.00 74.81 89 LEU A N 1
ATOM 633 C CA . LEU A 1 89 ? 21.885 0.698 -30.538 1.00 74.81 89 LEU A CA 1
ATOM 634 C C . LEU A 1 89 ? 22.154 -0.477 -31.490 1.00 74.81 89 LEU A C 1
ATOM 636 O O . LEU A 1 89 ? 23.1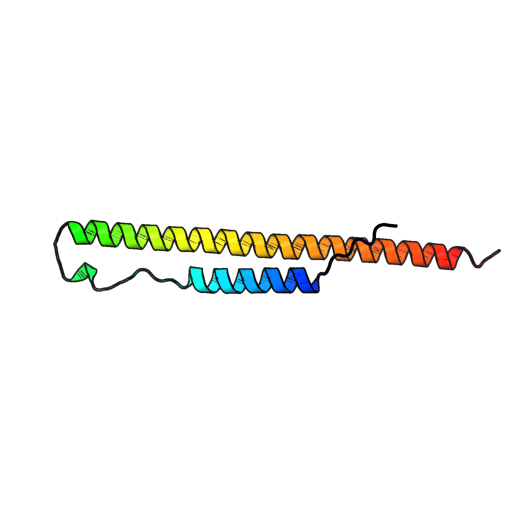00 -0.418 -32.274 1.00 74.81 89 LEU A O 1
ATOM 640 N N . ASP A 1 90 ? 21.294 -1.496 -31.484 1.00 72.31 90 ASP A N 1
ATOM 641 C CA . ASP A 1 90 ? 21.372 -2.627 -32.411 1.00 72.31 90 ASP A CA 1
ATOM 642 C C . ASP A 1 90 ? 21.193 -2.162 -33.862 1.00 72.31 90 ASP A C 1
ATOM 644 O O . ASP A 1 90 ? 21.960 -2.556 -34.740 1.00 72.31 90 ASP A O 1
ATOM 648 N N . SER A 1 91 ? 20.253 -1.246 -34.123 1.00 70.31 91 SER A N 1
ATOM 649 C CA . SER A 1 91 ? 20.063 -0.677 -35.465 1.00 70.31 91 SER A CA 1
ATOM 650 C C . SER A 1 91 ? 21.280 0.119 -35.961 1.00 70.31 91 SER A C 1
ATOM 652 O O . SER A 1 91 ? 21.646 0.012 -37.132 1.00 70.31 91 SER A O 1
ATOM 654 N N . LEU A 1 92 ? 21.964 0.855 -35.073 1.00 68.50 92 LEU A N 1
ATOM 655 C CA . LEU A 1 92 ? 23.216 1.547 -35.397 1.00 68.50 92 LEU A CA 1
ATOM 656 C C . LEU A 1 92 ? 24.365 0.559 -35.652 1.00 68.50 92 LEU A C 1
ATOM 658 O O . LEU A 1 92 ? 25.158 0.761 -36.569 1.00 68.50 92 LEU A O 1
ATOM 662 N N . SER A 1 93 ? 24.441 -0.518 -34.867 1.00 60.50 93 SER A N 1
ATOM 663 C CA . SER A 1 93 ? 25.444 -1.581 -35.010 1.00 60.50 93 SER A CA 1
ATOM 664 C C . SER A 1 93 ? 25.305 -2.337 -36.341 1.00 60.50 93 SER A C 1
ATOM 666 O O . SER A 1 93 ? 26.301 -2.636 -37.003 1.00 60.50 93 SER A O 1
ATOM 668 N N . LEU A 1 94 ? 24.070 -2.582 -36.793 1.00 57.72 94 LEU A N 1
ATOM 669 C CA . LEU A 1 94 ? 23.789 -3.187 -38.099 1.00 57.72 94 LEU A CA 1
ATOM 670 C C . LEU A 1 94 ? 23.991 -2.216 -39.277 1.00 57.72 94 LEU A C 1
ATOM 672 O O . LEU A 1 94 ? 24.416 -2.650 -40.346 1.00 57.72 94 LEU A O 1
ATOM 676 N N . GLY A 1 95 ? 23.762 -0.913 -39.088 1.00 54.50 95 GLY A N 1
ATOM 677 C CA . GLY A 1 95 ? 24.025 0.118 -40.103 1.00 54.50 95 GLY A CA 1
ATOM 678 C C . GLY A 1 95 ? 25.513 0.397 -40.363 1.00 54.50 95 GLY A C 1
ATOM 679 O O . GLY A 1 95 ? 25.859 0.943 -41.407 1.00 54.50 95 GLY A O 1
ATOM 680 N N . GLY A 1 96 ? 26.403 -0.010 -39.450 1.00 50.06 96 GLY A N 1
ATOM 681 C CA . GLY A 1 96 ? 27.859 0.137 -39.578 1.00 50.06 96 GLY A CA 1
ATOM 682 C C . GLY A 1 96 ? 28.565 -0.972 -40.369 1.00 50.06 96 GLY A C 1
ATOM 683 O O . GLY A 1 96 ? 29.775 -0.902 -40.555 1.00 50.06 96 GLY A O 1
ATOM 684 N N . ARG A 1 97 ? 27.845 -2.001 -40.846 1.00 53.00 97 ARG A N 1
ATOM 685 C CA . ARG A 1 97 ? 28.402 -3.097 -41.668 1.00 53.00 97 ARG A CA 1
ATOM 686 C C . ARG A 1 97 ? 28.007 -2.984 -43.141 1.00 53.00 97 ARG A C 1
ATOM 688 O O . ARG A 1 97 ? 27.703 -3.985 -43.773 1.00 53.00 97 ARG A O 1
ATOM 695 N N . LEU A 1 98 ? 28.014 -1.774 -43.691 1.00 51.88 98 LEU A N 1
ATOM 696 C CA . LEU A 1 98 ? 28.002 -1.524 -45.136 1.00 51.88 98 LEU A CA 1
ATOM 697 C C . LEU A 1 98 ? 28.841 -0.277 -45.444 1.00 51.88 98 LEU A C 1
ATOM 699 O O . LEU A 1 98 ? 28.298 0.743 -45.865 1.00 51.88 98 LEU A O 1
ATOM 703 N N . ARG A 1 99 ? 30.154 -0.361 -45.199 1.00 39.88 99 ARG A N 1
ATOM 704 C CA . ARG A 1 99 ? 31.245 0.205 -46.017 1.00 39.88 99 ARG A CA 1
ATOM 705 C C . ARG A 1 99 ? 32.593 0.034 -45.336 1.00 39.88 99 ARG A C 1
ATOM 707 O O . ARG A 1 99 ? 32.675 0.332 -44.128 1.00 39.88 99 ARG A O 1
#

Organism: NCBI:txid762845

Solvent-accessible surface area (backbone atoms only — not comparable to full-atom values): 5419 Å² total; per-residue (Å²): 131,87,75,76,77,52,54,44,69,59,32,46,50,51,21,48,54,29,39,52,52,17,54,59,40,55,65,54,69,65,90,74,69,76,66,78,78,54,93,49,74,69,40,59,55,49,52,50,50,42,49,55,47,38,54,50,38,38,54,50,16,54,52,37,36,51,50,18,51,50,46,35,49,52,24,50,52,45,42,54,50,46,50,52,51,49,56,51,51,53,51,53,60,61,64,63,76,77,124

Foldseek 3Di:
DDQLPLPLVVLLVQLVVLLVQLVVLLPDDQPDDPLVPDPDPVSVVVSVVSVVVSVVSNVVSVVSNVVSVVSNVVSVVSVVVSVVVVVVVVVVVVVVPPD

Secondary structure (DSSP, 8-state):
-------HHHHHHHHHHHHHHHHHHHT-----SGGGS---HHHHHHHHHHHHHHHHHHHHHHHHHHHHHHHHHHHHHHHHHHHHHHHHHHHHHHHTS--